Protein AF-A0A7S0RA82-F1 (afdb_monomer_lite)

Radius of gyration: 23.01 Å; chains: 1; bounding box: 51×23×63 Å

Foldseek 3Di:
DDPVPDDPCCDPPHPNVVVVVVCVVCVPDDDDDDPDPVRVVVVVVVVCPPPDDDDPVVVVPPPPPPPCPDDPVVDDVVVLVVQCPDPPDDPVCSVVVVD

Sequence (99 aa):
MSASEITEDILATSVVSKLGLLLIHFPRLRVVWSRSLHATAEIFALLKMHRDEPDTAEAAAVGVPQDREEDPSLFNETAVDMLKKLPGITDKNYRSVLK

Secondary structure (DSSP, 8-state):
--GGG--GGGSTT-HHHHHHHHHHH-TT------SSHHHHHHHHHHHHTT-PPPPHHHHHHTT--TT--S-GGGS-HHHHHHHHTSTT--TTTHHHHH-

Structure (mmCIF, N/CA/C/O backbone):
data_AF-A0A7S0RA82-F1
#
_entry.id   AF-A0A7S0RA82-F1
#
loop_
_atom_site.group_PDB
_atom_site.id
_atom_site.type_symbol
_atom_site.label_atom_id
_atom_site.label_alt_id
_atom_site.label_comp_id
_atom_site.label_asym_id
_atom_site.label_entity_id
_atom_site.label_seq_id
_atom_site.pdbx_PDB_ins_code
_atom_site.Cartn_x
_atom_site.Cartn_y
_atom_site.Cartn_z
_atom_site.occupancy
_atom_site.B_iso_or_equiv
_atom_site.auth_seq_id
_atom_site.auth_comp_id
_atom_site.auth_asym_id
_atom_site.auth_atom_id
_atom_site.pdbx_PDB_model_num
ATOM 1 N N . MET A 1 1 ? -9.405 -4.847 35.086 1.00 48.97 1 MET A N 1
ATOM 2 C CA . MET A 1 1 ? -9.090 -3.801 34.097 1.00 48.97 1 MET A CA 1
ATOM 3 C C . MET A 1 1 ? -10.413 -3.230 33.649 1.00 48.97 1 MET A C 1
ATOM 5 O O . MET A 1 1 ? -11.241 -3.980 33.142 1.00 48.97 1 MET A O 1
ATOM 9 N N . SER A 1 2 ? -10.683 -1.983 34.024 1.00 48.22 2 SER A N 1
ATOM 10 C CA . SER A 1 2 ? -11.969 -1.343 33.736 1.00 48.22 2 SER A CA 1
ATOM 11 C C . SER A 1 2 ? -12.034 -1.027 32.243 1.00 48.22 2 SER A C 1
ATOM 13 O O . SER A 1 2 ? -11.032 -0.620 31.664 1.00 48.22 2 SER A O 1
ATOM 15 N N . ALA A 1 3 ? -13.202 -1.167 31.612 1.00 61.50 3 ALA A N 1
ATOM 16 C CA . ALA A 1 3 ? -13.401 -0.795 30.206 1.00 61.50 3 ALA A CA 1
ATOM 17 C C . ALA A 1 3 ? -13.054 0.685 29.917 1.00 61.50 3 ALA A C 1
ATOM 19 O O . ALA A 1 3 ? -12.835 1.057 28.769 1.00 61.50 3 ALA A O 1
ATOM 20 N N . SER A 1 4 ? -12.958 1.518 30.959 1.00 62.56 4 SER A N 1
ATOM 21 C CA . SER A 1 4 ? -12.531 2.920 30.890 1.00 62.56 4 SER A CA 1
ATOM 22 C C . SER A 1 4 ? -11.023 3.128 30.675 1.00 62.56 4 SER A C 1
ATOM 24 O O . SER A 1 4 ? -10.613 4.258 30.445 1.00 62.56 4 SER A O 1
ATOM 26 N N . GLU A 1 5 ? -10.195 2.082 30.757 1.00 64.81 5 GLU A N 1
ATOM 27 C CA . GLU A 1 5 ? -8.733 2.159 30.554 1.00 64.81 5 GLU A CA 1
ATOM 28 C C . GLU A 1 5 ? -8.316 1.859 29.101 1.00 64.81 5 GLU A C 1
ATOM 30 O O . GLU A 1 5 ? -7.127 1.805 28.787 1.00 64.81 5 GLU A O 1
ATOM 35 N N . ILE A 1 6 ? -9.283 1.642 28.202 1.00 67.19 6 ILE A N 1
ATOM 36 C CA . ILE A 1 6 ? -9.023 1.370 26.787 1.00 67.19 6 ILE A CA 1
ATOM 37 C C . ILE A 1 6 ? -8.486 2.650 26.129 1.00 67.19 6 ILE A C 1
ATOM 39 O O . ILE A 1 6 ? -9.203 3.639 25.990 1.00 67.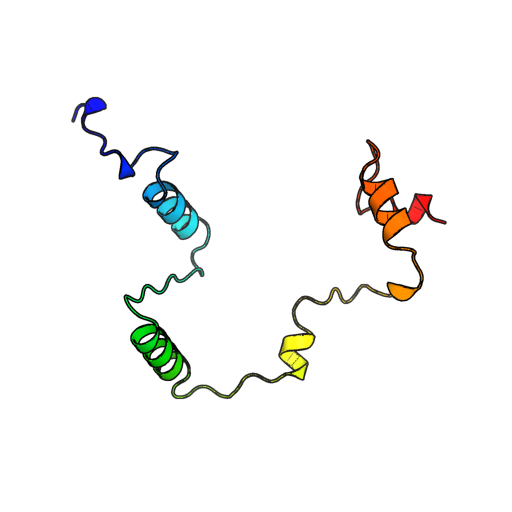19 6 ILE A O 1
ATOM 43 N N . THR A 1 7 ? -7.211 2.625 25.738 1.00 72.94 7 THR A N 1
ATOM 44 C CA . THR A 1 7 ? -6.514 3.724 25.052 1.00 72.94 7 THR A CA 1
ATOM 45 C C . THR A 1 7 ? -7.228 4.109 23.752 1.00 72.94 7 THR A C 1
ATOM 47 O O . THR A 1 7 ? -7.767 3.243 23.062 1.00 72.94 7 THR A O 1
ATOM 50 N N . GLU A 1 8 ? -7.194 5.394 23.382 1.00 74.88 8 GLU A N 1
ATOM 51 C CA . GLU A 1 8 ? -7.838 5.926 22.165 1.00 74.88 8 GLU A CA 1
ATOM 52 C C . GLU A 1 8 ? -7.443 5.170 20.882 1.00 74.88 8 GLU A C 1
ATOM 54 O O . GLU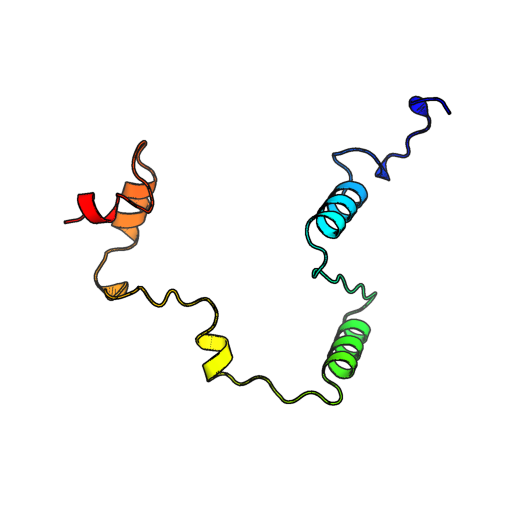 A 1 8 ? -8.237 5.065 19.946 1.00 74.88 8 GLU A O 1
ATOM 59 N N . ASP A 1 9 ? -6.259 4.555 20.862 1.00 72.50 9 ASP A N 1
ATOM 60 C CA . ASP A 1 9 ? -5.769 3.732 19.754 1.00 72.50 9 ASP A CA 1
ATOM 61 C C . ASP A 1 9 ? -6.598 2.467 19.484 1.00 72.50 9 ASP A C 1
ATOM 63 O O . ASP A 1 9 ? -6.554 1.931 18.373 1.00 72.50 9 ASP A O 1
ATOM 67 N N . ILE A 1 10 ? -7.374 2.008 20.469 1.00 76.94 10 ILE A N 1
ATOM 68 C CA . ILE A 1 10 ? -8.181 0.776 20.433 1.00 76.94 10 ILE A CA 1
ATOM 69 C C . ILE A 1 10 ? -9.647 1.077 20.037 1.00 76.94 10 ILE A C 1
ATOM 71 O O . ILE A 1 10 ? -10.479 0.179 19.899 1.00 76.94 10 ILE A O 1
ATOM 75 N N . LEU A 1 11 ? -9.993 2.346 19.799 1.00 84.69 11 LEU A N 1
ATOM 76 C CA . LEU A 1 11 ? -11.314 2.725 19.295 1.00 84.69 11 LEU A CA 1
ATOM 77 C C . LEU A 1 11 ? -11.470 2.357 17.812 1.00 84.69 11 LEU A C 1
ATOM 79 O O . LEU A 1 11 ? -10.553 2.531 17.013 1.00 84.69 11 LEU A O 1
ATOM 83 N N . ALA A 1 12 ? -12.677 1.954 17.400 1.00 79.12 12 ALA A N 1
ATOM 84 C CA . ALA A 1 12 ? -12.979 1.593 16.006 1.00 79.12 12 ALA A CA 1
ATOM 85 C C . ALA A 1 12 ? -12.728 2.734 14.996 1.00 79.12 12 ALA A C 1
A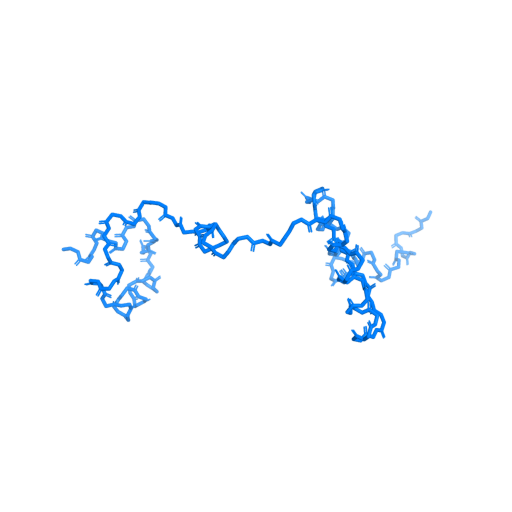TOM 87 O O . ALA A 1 12 ? -12.535 2.503 13.801 1.00 79.12 12 ALA A O 1
ATOM 88 N N . THR A 1 13 ? -12.735 3.982 15.463 1.00 86.31 13 THR A N 1
ATOM 89 C CA . THR A 1 13 ? -12.421 5.165 14.657 1.00 86.31 13 THR A CA 1
ATOM 90 C C . THR A 1 13 ? -10.919 5.397 14.498 1.00 86.31 13 THR A C 1
ATOM 92 O O . THR A 1 13 ? -10.535 6.040 13.517 1.00 86.31 13 THR A O 1
ATOM 95 N N . SER A 1 14 ? -10.084 4.846 15.386 1.00 92.31 14 SER A N 1
ATOM 96 C CA . SER A 1 14 ? -8.635 5.027 15.361 1.00 92.31 14 SER A CA 1
ATOM 97 C C . SER A 1 14 ? -8.006 4.411 14.115 1.00 92.31 14 SER A C 1
ATOM 99 O O . SER A 1 14 ? -8.325 3.295 13.693 1.00 92.31 14 SER A O 1
ATOM 101 N N . VAL A 1 15 ? -7.061 5.148 13.534 1.00 91.12 15 VAL A N 1
ATOM 102 C CA . VAL A 1 15 ? -6.252 4.692 12.400 1.00 91.12 15 VAL A CA 1
ATOM 103 C C . VAL A 1 15 ? -5.452 3.444 12.774 1.00 91.12 15 VAL A C 1
ATOM 105 O O . VAL A 1 15 ? -5.350 2.528 11.961 1.00 91.12 15 VAL A O 1
ATOM 108 N N . VAL A 1 16 ? -4.946 3.367 14.009 1.00 90.75 16 VAL A N 1
ATOM 109 C CA . VAL A 1 16 ? -4.147 2.232 14.493 1.00 90.75 16 VAL A CA 1
ATOM 110 C C . VAL A 1 16 ? -4.991 0.958 14.527 1.00 90.75 16 VAL A C 1
ATOM 112 O O . VAL A 1 16 ? -4.589 -0.057 13.961 1.00 90.75 16 VAL A O 1
ATOM 115 N N . SER A 1 17 ? -6.201 1.027 15.091 1.00 92.50 17 SER A N 1
ATOM 116 C CA . SER A 1 17 ? -7.150 -0.095 15.103 1.00 92.50 17 SER A CA 1
ATOM 117 C C . SER A 1 17 ? -7.531 -0.564 13.698 1.00 92.50 17 SER A C 1
ATOM 119 O O . SER A 1 17 ? -7.531 -1.764 13.423 1.00 92.50 17 SER A O 1
ATOM 121 N N . LYS A 1 18 ? -7.804 0.370 12.777 1.00 92.81 18 LYS A N 1
ATOM 122 C CA . LYS A 1 18 ? -8.132 0.034 11.381 1.00 92.81 18 LYS A CA 1
ATOM 123 C C . LYS A 1 18 ? -6.958 -0.619 10.650 1.00 92.81 18 LYS A C 1
ATOM 125 O O . LYS A 1 18 ? -7.168 -1.586 9.922 1.00 92.81 18 LYS A O 1
ATOM 130 N N . LEU A 1 19 ? -5.733 -0.128 10.856 1.00 93.31 19 LEU A N 1
ATOM 131 C CA . LEU A 1 19 ? -4.523 -0.744 10.304 1.00 93.31 19 LEU A CA 1
ATOM 132 C C . LEU A 1 19 ? -4.294 -2.144 10.879 1.00 93.31 19 LEU A C 1
ATOM 134 O O . LEU A 1 19 ? -3.996 -3.064 10.122 1.00 93.31 19 LEU A O 1
ATOM 138 N N . GLY A 1 20 ? -4.478 -2.327 12.188 1.00 92.38 20 GLY A N 1
ATOM 139 C CA . GLY A 1 20 ? -4.383 -3.639 12.829 1.00 92.38 20 GLY A CA 1
ATOM 140 C C . GLY A 1 20 ? -5.376 -4.636 12.233 1.00 92.38 20 GLY A C 1
ATOM 141 O O . GLY A 1 20 ? -4.987 -5.728 11.823 1.00 92.38 20 GLY A O 1
ATOM 142 N N . LEU A 1 21 ? -6.639 -4.229 12.092 1.00 93.38 21 LEU A N 1
ATOM 143 C CA . LEU A 1 21 ? -7.678 -5.043 11.464 1.00 93.38 21 LEU A CA 1
ATOM 144 C C . LEU A 1 21 ? -7.316 -5.410 10.014 1.00 93.38 21 LEU A C 1
ATOM 146 O O . LEU A 1 21 ? -7.422 -6.572 9.625 1.00 93.38 21 LEU A O 1
ATOM 150 N N . LEU A 1 22 ? -6.828 -4.444 9.228 1.00 95.00 22 LEU A N 1
ATOM 151 C CA . LEU A 1 22 ? -6.383 -4.668 7.851 1.00 95.00 22 LEU A CA 1
ATOM 152 C C . LEU A 1 22 ? -5.264 -5.720 7.776 1.00 95.00 22 LEU A C 1
ATOM 154 O O . LEU A 1 22 ? -5.327 -6.632 6.954 1.00 95.00 22 LEU A O 1
ATOM 158 N N . LEU A 1 23 ? -4.260 -5.626 8.650 1.00 95.00 23 LEU A N 1
ATOM 159 C CA . LEU A 1 23 ? -3.140 -6.570 8.680 1.00 95.00 23 LEU A CA 1
ATOM 160 C C . LEU A 1 23 ? -3.576 -7.991 9.067 1.00 95.00 23 LEU A C 1
ATOM 162 O O . LEU A 1 23 ? -3.025 -8.955 8.541 1.00 95.00 23 LEU A O 1
ATOM 166 N N . ILE A 1 24 ? -4.583 -8.130 9.935 1.00 95.19 24 ILE A N 1
ATOM 167 C CA . ILE A 1 24 ? -5.147 -9.436 10.313 1.00 95.19 24 ILE A CA 1
ATOM 168 C C . ILE A 1 24 ? -5.903 -10.068 9.137 1.00 95.19 24 ILE A C 1
ATOM 170 O O . ILE A 1 24 ? -5.749 -11.259 8.871 1.00 95.19 24 ILE A O 1
ATOM 174 N N . HIS A 1 25 ? -6.710 -9.284 8.415 1.00 97.44 25 HIS A N 1
ATOM 175 C CA . HIS A 1 25 ? -7.509 -9.800 7.300 1.00 97.44 25 HIS A CA 1
ATOM 176 C C . HIS A 1 25 ? -6.681 -10.137 6.052 1.00 97.44 25 HIS A C 1
ATOM 178 O O . HIS A 1 25 ? -7.066 -11.027 5.292 1.00 97.44 25 HIS A O 1
ATOM 184 N N . PHE A 1 26 ? -5.550 -9.460 5.835 1.00 97.31 26 PHE A N 1
ATOM 185 C CA . PHE A 1 26 ? -4.707 -9.644 4.652 1.00 97.31 26 PHE A CA 1
ATOM 186 C C . PHE A 1 26 ? -3.292 -10.111 5.038 1.00 97.31 26 PHE A C 1
ATOM 188 O O . PHE A 1 26 ? -2.357 -9.312 5.024 1.00 97.31 26 PHE A O 1
ATOM 195 N N . PRO A 1 27 ? -3.069 -11.415 5.292 1.00 95.69 27 PRO A N 1
ATOM 196 C CA . PRO A 1 27 ? -1.793 -11.926 5.815 1.00 95.69 27 PRO A CA 1
ATOM 197 C C . PRO A 1 27 ? -0.602 -11.776 4.853 1.00 95.69 27 PRO A C 1
ATOM 199 O O . PRO A 1 27 ? 0.552 -11.909 5.256 1.00 95.69 27 PRO A O 1
ATOM 202 N N . ARG A 1 28 ? -0.856 -11.515 3.563 1.00 95.62 28 ARG A N 1
ATOM 203 C CA . ARG A 1 28 ? 0.190 -11.240 2.560 1.00 95.62 28 ARG A CA 1
ATOM 204 C C . ARG A 1 28 ? 0.536 -9.753 2.445 1.00 95.62 28 ARG A C 1
ATOM 206 O O . ARG A 1 28 ? 1.508 -9.424 1.765 1.00 95.62 28 ARG A O 1
ATOM 213 N N . LEU A 1 29 ? -0.243 -8.869 3.071 1.00 95.69 29 LEU A N 1
ATOM 214 C CA . LEU A 1 29 ? -0.005 -7.431 3.053 1.00 95.69 29 LEU A CA 1
ATOM 215 C C . LEU A 1 29 ? 1.225 -7.104 3.903 1.00 95.69 29 LEU A C 1
ATOM 217 O O . LEU A 1 29 ? 1.379 -7.592 5.020 1.00 95.69 29 LEU A O 1
ATOM 221 N N . ARG A 1 30 ? 2.110 -6.260 3.373 1.00 93.75 30 ARG A N 1
ATOM 222 C CA . ARG A 1 30 ? 3.299 -5.770 4.076 1.00 93.75 30 ARG A CA 1
ATOM 223 C C . ARG A 1 30 ? 3.296 -4.253 4.032 1.00 93.75 30 ARG A C 1
ATOM 225 O O . ARG A 1 30 ? 3.112 -3.677 2.964 1.00 93.75 30 ARG A O 1
ATOM 232 N N . VAL A 1 31 ? 3.509 -3.623 5.181 1.00 92.94 31 VAL A N 1
ATOM 233 C CA . VAL A 1 31 ? 3.586 -2.164 5.306 1.00 92.94 31 VAL A CA 1
ATOM 234 C C . VAL A 1 31 ? 5.036 -1.774 5.557 1.00 92.94 31 VAL A C 1
ATOM 236 O O . VAL A 1 31 ? 5.708 -2.368 6.399 1.00 92.94 31 VAL A O 1
ATOM 239 N N . VAL A 1 32 ? 5.514 -0.782 4.812 1.00 93.38 32 VAL A N 1
ATOM 240 C CA . VAL A 1 32 ? 6.861 -0.221 4.934 1.00 93.38 32 VAL A CA 1
ATOM 241 C C . VAL A 1 32 ? 6.720 1.230 5.374 1.00 93.38 32 VAL A C 1
ATOM 243 O O . VAL A 1 32 ? 6.031 2.007 4.718 1.00 93.38 32 VAL A O 1
ATOM 246 N N . TRP A 1 33 ? 7.375 1.592 6.474 1.00 92.25 33 TRP A N 1
ATOM 247 C CA . TRP A 1 33 ? 7.397 2.955 7.001 1.00 92.25 33 TRP A CA 1
ATOM 248 C C . TRP A 1 33 ? 8.769 3.581 6.764 1.00 92.25 33 TRP A C 1
ATOM 250 O O . TRP A 1 33 ? 9.794 2.961 7.045 1.00 92.25 33 TRP A O 1
ATOM 260 N N . SER A 1 34 ? 8.798 4.825 6.298 1.00 95.25 34 SER A N 1
ATOM 261 C CA . SER A 1 34 ? 10.023 5.609 6.144 1.00 95.25 34 SER A CA 1
ATOM 262 C C . SER A 1 34 ? 9.812 7.020 6.690 1.00 95.25 34 SER A C 1
ATOM 264 O O . SER A 1 34 ? 8.700 7.546 6.701 1.00 95.25 34 SER A O 1
ATOM 266 N N . ARG A 1 35 ? 10.889 7.638 7.186 1.00 91.69 35 ARG A N 1
ATOM 267 C CA . ARG A 1 35 ? 10.849 8.978 7.804 1.00 91.69 35 ARG A CA 1
ATOM 268 C C . ARG A 1 35 ? 11.312 10.098 6.864 1.00 91.69 35 ARG A C 1
ATOM 270 O O . ARG A 1 35 ? 11.392 11.246 7.287 1.00 91.69 35 ARG A O 1
ATOM 277 N N . SER A 1 36 ? 11.661 9.778 5.617 1.00 95.88 36 SER A N 1
ATOM 278 C CA . SER A 1 36 ? 12.060 10.745 4.587 1.00 95.88 36 SER A CA 1
ATOM 279 C C . SER A 1 36 ? 12.020 10.119 3.189 1.00 95.88 36 SER A C 1
ATOM 281 O O . SER A 1 36 ? 12.075 8.898 3.049 1.00 95.88 36 SER A O 1
ATOM 283 N N . LEU A 1 37 ? 11.984 10.962 2.151 1.00 95.12 37 LEU A N 1
ATOM 284 C CA . LEU A 1 37 ? 12.028 10.527 0.748 1.00 95.12 37 LEU A CA 1
ATOM 285 C C . LEU A 1 37 ? 13.340 9.808 0.396 1.00 95.12 37 LEU A C 1
ATOM 287 O O . LEU A 1 37 ? 13.314 8.816 -0.327 1.00 95.12 37 LEU A O 1
ATOM 291 N N . HIS A 1 38 ? 14.466 10.267 0.951 1.00 96.69 38 HIS A N 1
ATOM 292 C CA . HIS A 1 38 ? 15.772 9.624 0.775 1.00 96.69 38 HIS A CA 1
ATOM 293 C C . HIS A 1 38 ? 15.765 8.202 1.350 1.00 96.69 38 HIS A C 1
ATOM 295 O O . HIS A 1 38 ? 16.126 7.258 0.654 1.00 96.69 38 HIS A O 1
ATOM 301 N N . ALA A 1 39 ? 15.245 8.033 2.572 1.00 95.69 39 ALA A N 1
ATOM 302 C CA . ALA A 1 39 ? 15.104 6.716 3.186 1.00 95.69 39 ALA A CA 1
ATOM 303 C C . ALA A 1 39 ? 14.168 5.806 2.372 1.00 95.69 39 ALA A C 1
ATOM 305 O O . ALA A 1 39 ? 14.441 4.619 2.224 1.00 95.69 39 ALA A O 1
ATOM 306 N N . THR A 1 40 ? 13.085 6.348 1.802 1.00 96.06 40 THR A N 1
ATOM 307 C CA . THR A 1 40 ? 12.215 5.583 0.894 1.00 96.06 40 THR A CA 1
ATOM 308 C C . THR A 1 40 ? 12.982 5.084 -0.330 1.00 96.06 40 THR A C 1
ATOM 310 O O . THR A 1 40 ? 12.871 3.908 -0.664 1.00 96.06 40 THR A O 1
ATOM 313 N N . ALA A 1 41 ? 13.773 5.941 -0.985 1.00 95.69 41 ALA A N 1
ATOM 314 C CA . ALA A 1 41 ? 14.547 5.558 -2.166 1.00 95.69 41 ALA A CA 1
ATOM 315 C C . ALA A 1 41 ? 15.572 4.455 -1.851 1.00 95.69 41 ALA A C 1
ATOM 317 O O . ALA A 1 41 ? 15.672 3.480 -2.596 1.00 95.69 41 ALA A O 1
ATOM 318 N N . GLU A 1 42 ? 16.269 4.559 -0.716 1.00 95.25 42 GLU A N 1
ATOM 319 C CA . GLU A 1 42 ? 17.198 3.523 -0.246 1.00 95.25 42 GLU A CA 1
ATOM 320 C C . GLU A 1 42 ? 16.489 2.192 0.025 1.00 95.25 42 GLU A C 1
ATOM 322 O O . GLU A 1 42 ? 16.950 1.145 -0.429 1.00 95.25 42 GLU A O 1
ATOM 327 N N . ILE A 1 43 ? 15.334 2.214 0.703 1.00 95.44 43 ILE A N 1
ATOM 328 C CA . ILE A 1 43 ? 14.544 1.000 0.946 1.00 95.44 43 ILE A CA 1
ATOM 329 C C . ILE A 1 43 ? 14.137 0.349 -0.381 1.00 95.44 43 ILE A C 1
ATOM 331 O O . ILE A 1 43 ? 14.235 -0.868 -0.522 1.00 95.44 43 ILE A O 1
ATOM 335 N N . PHE A 1 44 ? 13.719 1.136 -1.373 1.00 93.88 44 PHE A N 1
ATOM 336 C CA . PHE A 1 44 ? 13.359 0.608 -2.690 1.00 93.88 44 PHE A CA 1
ATOM 337 C C . PHE A 1 44 ? 14.559 -0.027 -3.401 1.00 93.88 44 PHE A C 1
ATOM 339 O O . PHE A 1 44 ? 14.416 -1.112 -3.963 1.00 93.88 44 PHE A O 1
ATOM 346 N N . ALA A 1 45 ? 15.738 0.598 -3.344 1.00 93.81 45 ALA A N 1
ATOM 347 C CA . ALA A 1 45 ? 16.962 0.032 -3.910 1.00 93.81 45 ALA A CA 1
ATOM 348 C C . ALA A 1 45 ? 17.333 -1.304 -3.241 1.00 93.81 45 ALA A C 1
ATOM 350 O O . ALA A 1 45 ? 17.605 -2.286 -3.931 1.00 93.81 45 ALA A O 1
ATOM 351 N N . LEU A 1 46 ? 17.254 -1.377 -1.908 1.00 93.94 46 LEU A N 1
ATOM 352 C CA . LEU A 1 46 ? 17.499 -2.609 -1.149 1.00 93.94 46 LEU A CA 1
ATOM 353 C C . LEU A 1 46 ? 16.491 -3.714 -1.489 1.00 93.94 46 LEU A C 1
ATOM 355 O O . LEU A 1 46 ? 16.872 -4.873 -1.634 1.00 93.94 46 LEU A O 1
ATOM 359 N N . LEU A 1 47 ? 15.209 -3.374 -1.645 1.00 92.75 47 LEU A N 1
ATOM 360 C CA . LEU A 1 47 ? 14.160 -4.341 -1.987 1.00 92.75 47 LEU A CA 1
ATOM 361 C C . LEU A 1 47 ? 14.299 -4.908 -3.405 1.00 92.75 47 LEU A C 1
ATOM 363 O O . LEU A 1 47 ? 13.853 -6.030 -3.653 1.00 92.75 47 LEU A O 1
ATOM 367 N N . LYS A 1 48 ? 14.892 -4.137 -4.320 1.00 92.75 48 LYS A N 1
ATOM 368 C CA . LYS A 1 48 ? 15.197 -4.561 -5.691 1.00 92.75 48 LYS A CA 1
ATOM 369 C C . LYS A 1 48 ? 16.498 -5.357 -5.804 1.00 92.75 48 LYS A C 1
ATOM 371 O O . LYS A 1 48 ? 16.716 -6.009 -6.819 1.00 92.75 48 LYS A O 1
ATOM 376 N N . MET A 1 49 ? 17.360 -5.323 -4.788 1.00 94.44 49 MET A N 1
ATOM 377 C CA . MET A 1 49 ? 18.658 -5.992 -4.830 1.00 94.44 49 MET A CA 1
ATOM 378 C C . MET A 1 49 ? 18.491 -7.498 -5.093 1.00 94.44 49 MET A C 1
ATOM 380 O O . MET A 1 49 ? 17.683 -8.164 -4.444 1.00 94.44 49 MET A O 1
ATOM 384 N N . HIS A 1 50 ? 19.265 -8.028 -6.045 1.00 92.00 50 HIS A N 1
ATOM 385 C CA . HIS A 1 50 ? 19.220 -9.433 -6.484 1.00 92.00 50 HIS A CA 1
ATOM 386 C C . HIS A 1 50 ? 17.871 -9.903 -7.051 1.00 92.00 50 HIS A C 1
ATOM 388 O O . HIS A 1 50 ? 17.560 -11.093 -6.994 1.00 92.00 50 HIS A O 1
ATOM 394 N N . ARG A 1 51 ? 17.061 -8.986 -7.585 1.00 92.06 51 ARG A N 1
ATOM 395 C CA . ARG A 1 51 ? 15.849 -9.315 -8.338 1.00 92.06 51 ARG A CA 1
ATOM 396 C C . ARG A 1 51 ? 15.991 -8.817 -9.766 1.00 92.06 51 ARG A C 1
ATOM 398 O O . ARG A 1 51 ? 16.597 -7.772 -9.987 1.00 92.06 51 ARG A O 1
ATOM 405 N N . ASP A 1 52 ? 15.417 -9.559 -10.700 1.00 90.81 52 ASP A N 1
ATOM 406 C CA . ASP A 1 52 ? 15.342 -9.130 -12.091 1.00 90.81 52 ASP A CA 1
ATOM 407 C C . ASP A 1 52 ? 14.413 -7.915 -12.228 1.00 90.81 52 ASP A C 1
ATOM 409 O O . ASP A 1 52 ? 13.490 -7.716 -11.426 1.00 90.81 52 ASP A O 1
ATOM 413 N N . GLU A 1 53 ? 14.672 -7.085 -13.238 1.00 89.38 53 GLU A N 1
ATOM 414 C CA . GLU A 1 53 ? 13.784 -5.971 -13.564 1.00 89.38 53 GLU A CA 1
ATOM 415 C C . GLU A 1 53 ? 12.431 -6.510 -14.066 1.00 89.38 53 GLU A C 1
ATOM 417 O O . GLU A 1 53 ? 12.394 -7.512 -14.78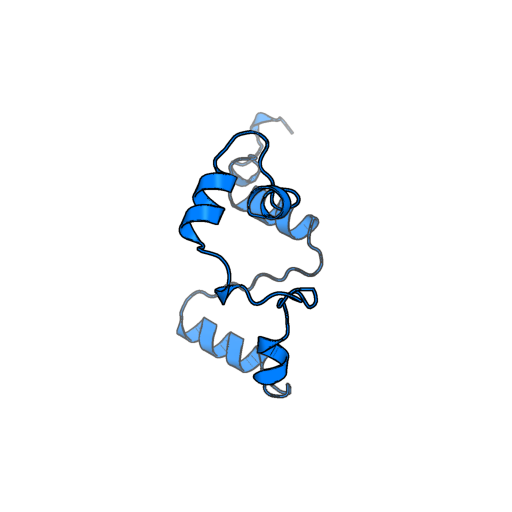5 1.00 89.38 53 GLU A O 1
ATOM 422 N N . PRO A 1 54 ? 11.307 -5.873 -13.692 1.00 90.50 54 PRO A N 1
ATOM 423 C CA . PRO A 1 54 ? 9.988 -6.313 -14.120 1.00 90.50 54 PRO A CA 1
ATOM 424 C C . PRO A 1 54 ? 9.810 -6.102 -15.628 1.00 90.50 54 PRO A C 1
ATOM 426 O O . PRO A 1 54 ? 10.168 -5.045 -16.154 1.00 90.50 54 PRO A O 1
ATOM 429 N N . ASP A 1 55 ? 9.197 -7.067 -16.315 1.00 92.56 55 ASP A N 1
ATOM 430 C CA . ASP A 1 55 ? 8.842 -6.896 -17.721 1.00 92.56 55 ASP A CA 1
ATOM 431 C C . ASP A 1 55 ? 7.604 -6.000 -17.881 1.00 92.56 55 ASP A C 1
ATOM 433 O O . ASP A 1 55 ? 6.569 -6.170 -17.232 1.00 92.56 55 ASP A O 1
ATOM 437 N N . THR A 1 56 ? 7.719 -5.028 -18.782 1.00 89.69 56 THR A N 1
ATOM 438 C CA . THR A 1 56 ? 6.662 -4.056 -19.073 1.00 89.69 56 THR A CA 1
ATOM 439 C C . THR A 1 56 ? 5.454 -4.684 -19.762 1.00 89.69 56 THR A C 1
ATOM 441 O O . THR A 1 56 ? 4.329 -4.256 -19.496 1.00 89.69 56 THR A O 1
ATOM 444 N N . ALA A 1 57 ? 5.663 -5.695 -20.616 1.00 89.19 57 ALA A N 1
ATOM 445 C CA . ALA A 1 57 ? 4.569 -6.354 -21.321 1.00 89.19 57 ALA A CA 1
ATOM 446 C C . ALA A 1 57 ? 3.763 -7.240 -20.362 1.00 89.19 57 ALA A C 1
ATOM 448 O O . ALA A 1 57 ? 2.535 -7.137 -20.325 1.00 89.19 57 ALA A O 1
ATOM 449 N N . GLU A 1 58 ? 4.438 -8.028 -19.517 1.00 87.38 58 GLU A N 1
ATOM 450 C CA . GLU A 1 58 ? 3.791 -8.781 -18.437 1.00 87.38 58 GLU A CA 1
ATOM 451 C C . GLU A 1 58 ? 3.027 -7.866 -17.472 1.00 87.38 58 GLU A C 1
ATOM 453 O O . GLU A 1 58 ? 1.855 -8.115 -17.183 1.00 87.38 58 GLU A O 1
ATOM 458 N N . ALA A 1 59 ? 3.642 -6.771 -17.013 1.00 88.25 59 ALA A N 1
ATOM 459 C CA . ALA A 1 59 ? 3.002 -5.838 -16.086 1.00 88.25 59 ALA A CA 1
ATOM 460 C C . ALA A 1 59 ? 1.724 -5.207 -16.665 1.00 88.25 59 ALA A C 1
ATOM 462 O O . ALA A 1 59 ? 0.744 -5.047 -15.939 1.00 88.25 59 ALA A O 1
ATOM 463 N N . ALA A 1 60 ? 1.716 -4.880 -17.963 1.00 87.06 60 ALA A N 1
ATOM 464 C CA . ALA A 1 60 ? 0.548 -4.324 -18.644 1.00 87.06 60 ALA A CA 1
ATOM 465 C C . ALA A 1 60 ? -0.597 -5.338 -18.805 1.00 87.06 60 ALA A C 1
ATOM 467 O O . ALA A 1 60 ? -1.759 -4.943 -18.873 1.00 87.06 60 ALA A O 1
ATOM 468 N N . ALA A 1 61 ? -0.285 -6.636 -18.862 1.00 84.88 61 ALA A N 1
ATOM 469 C CA . ALA A 1 61 ? -1.283 -7.694 -18.991 1.00 84.88 61 ALA A CA 1
ATOM 470 C C . ALA A 1 61 ? -1.985 -8.019 -17.658 1.00 84.88 61 ALA A C 1
ATOM 472 O O . ALA A 1 61 ? -3.143 -8.449 -17.649 1.00 84.88 61 ALA A O 1
ATOM 473 N N . VAL A 1 62 ? -1.317 -7.808 -16.518 1.00 81.75 62 VAL A N 1
ATOM 474 C CA . VAL A 1 62 ? -1.890 -8.071 -15.190 1.00 81.75 62 VAL A CA 1
ATOM 475 C C . VAL A 1 62 ? -3.058 -7.116 -14.909 1.00 81.75 62 VAL A C 1
ATOM 477 O O . VAL A 1 62 ? -2.905 -5.900 -14.887 1.00 81.75 62 VAL A O 1
ATOM 480 N N . GLY A 1 63 ? -4.241 -7.674 -14.634 1.00 70.12 63 GLY A N 1
ATOM 481 C CA . GLY A 1 63 ? -5.444 -6.905 -14.287 1.00 70.12 63 GLY A CA 1
ATOM 482 C C . GLY A 1 63 ? -6.312 -6.492 -15.479 1.00 70.12 63 GLY A C 1
ATOM 483 O O . GLY A 1 63 ? -7.404 -5.962 -15.267 1.00 70.12 63 GLY A O 1
ATOM 484 N N . VAL A 1 64 ? -5.889 -6.781 -16.714 1.00 74.06 64 VAL A N 1
ATOM 485 C CA . VAL A 1 64 ? -6.755 -6.664 -17.893 1.00 74.06 64 VAL A CA 1
ATOM 486 C C . VAL A 1 64 ? -7.716 -7.860 -17.904 1.00 74.06 64 VAL A C 1
ATOM 488 O O . VAL A 1 64 ? -7.256 -9.002 -17.958 1.00 74.06 64 VAL A O 1
ATOM 491 N N . PRO A 1 65 ? -9.046 -7.650 -17.835 1.00 66.62 65 PRO A N 1
ATOM 492 C CA . PRO A 1 65 ? -10.003 -8.743 -17.956 1.00 66.62 65 PRO A CA 1
ATOM 493 C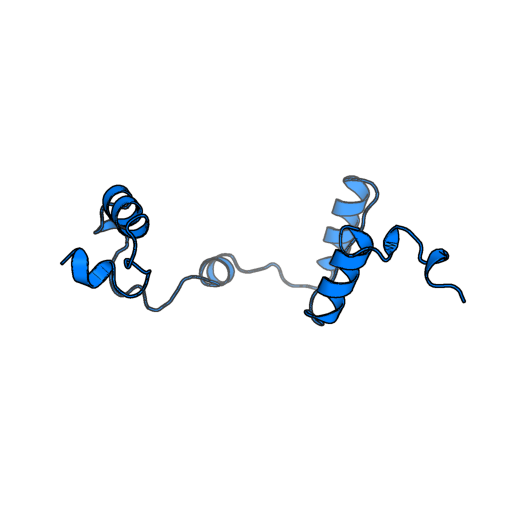 C . PRO A 1 65 ? -9.859 -9.373 -19.343 1.00 66.62 65 PRO A C 1
ATOM 495 O O . PRO A 1 65 ? -10.049 -8.680 -20.343 1.00 66.62 65 PRO A O 1
ATOM 498 N N . GLN A 1 66 ? -9.526 -10.664 -19.405 1.00 59.81 66 GLN A N 1
ATOM 499 C CA . GLN A 1 66 ? -9.376 -11.375 -20.681 1.00 59.81 66 GLN A CA 1
ATOM 500 C C . GLN A 1 66 ? -10.710 -11.540 -21.430 1.00 59.81 66 GLN A C 1
ATOM 502 O O . GLN A 1 66 ? -10.702 -11.715 -22.641 1.00 59.81 66 GLN A O 1
ATOM 507 N N . ASP A 1 67 ? -11.843 -11.354 -20.745 1.00 55.31 67 ASP A N 1
ATOM 508 C CA . ASP A 1 67 ? -13.197 -11.438 -21.315 1.00 55.31 67 ASP A CA 1
ATOM 509 C C . ASP A 1 67 ? -13.664 -10.150 -22.028 1.00 55.31 67 ASP A C 1
ATOM 511 O O . ASP A 1 67 ? -14.861 -9.956 -22.257 1.00 55.31 67 ASP A O 1
ATOM 515 N N . ARG A 1 68 ? -12.765 -9.216 -22.373 1.00 54.56 68 ARG A N 1
ATOM 516 C CA . ARG A 1 68 ? -13.120 -8.103 -23.273 1.00 54.56 68 ARG A CA 1
ATOM 517 C C . ARG A 1 68 ? -13.119 -8.597 -24.722 1.00 54.56 68 ARG A C 1
ATOM 519 O O . ARG A 1 68 ? -12.271 -8.201 -25.511 1.00 54.56 68 ARG A O 1
ATOM 526 N N . GLU A 1 69 ? -14.078 -9.455 -25.065 1.00 54.41 69 GLU A N 1
ATOM 527 C CA . GLU A 1 69 ? -14.338 -9.845 -26.461 1.00 54.41 69 GLU A CA 1
ATOM 528 C C . GLU A 1 69 ? -14.873 -8.676 -27.309 1.00 54.41 69 GLU A C 1
ATOM 530 O O . GLU A 1 69 ? -14.842 -8.739 -28.534 1.00 54.41 69 GLU A O 1
ATOM 535 N N . GLU A 1 70 ? -15.315 -7.580 -26.684 1.00 56.62 70 GLU A N 1
ATOM 536 C CA . GLU A 1 70 ? -15.805 -6.396 -27.388 1.00 56.62 70 GLU A CA 1
ATOM 537 C C . GLU A 1 70 ? -15.027 -5.143 -26.981 1.00 56.62 70 GLU A C 1
ATOM 539 O O . GLU A 1 70 ? -14.843 -4.833 -25.798 1.00 56.62 70 GLU A O 1
ATOM 544 N N . ASP A 1 71 ? -14.569 -4.435 -28.010 1.00 57.94 71 ASP A N 1
ATOM 545 C CA . ASP A 1 71 ? -13.775 -3.218 -27.948 1.00 57.94 71 ASP A CA 1
ATOM 546 C C . ASP A 1 71 ? -14.510 -2.160 -27.091 1.00 57.94 71 ASP A C 1
ATOM 548 O O . ASP A 1 71 ? -15.591 -1.705 -27.473 1.00 57.94 71 ASP A O 1
ATOM 552 N N . PRO A 1 72 ? -13.987 -1.744 -25.919 1.00 54.00 72 PRO A N 1
ATOM 553 C CA . PRO A 1 72 ? -14.630 -0.719 -25.090 1.00 54.00 72 PRO A CA 1
ATOM 554 C C . PRO A 1 72 ? -14.755 0.630 -25.819 1.00 54.00 72 PRO A C 1
ATOM 556 O O . PRO A 1 72 ? -15.540 1.475 -25.400 1.00 54.00 72 PRO A O 1
ATOM 559 N N . SER A 1 73 ? -14.036 0.803 -26.934 1.00 56.25 73 SER A N 1
ATOM 560 C CA . SER A 1 73 ? -14.167 1.937 -27.850 1.00 56.25 73 SER A CA 1
ATOM 561 C C . SER A 1 73 ? -15.499 1.979 -28.622 1.00 56.25 73 SER A C 1
ATOM 563 O O . SER A 1 73 ? -15.839 3.022 -29.178 1.00 56.25 73 SER A O 1
ATOM 565 N N . LEU A 1 74 ? -16.279 0.888 -28.640 1.00 57.62 74 LEU A N 1
ATOM 566 C CA . LEU A 1 74 ? -17.570 0.813 -29.340 1.00 57.62 74 LEU A CA 1
ATOM 567 C C . LEU A 1 74 ? -18.738 1.416 -28.551 1.00 57.62 74 LEU A C 1
ATOM 569 O O . LEU A 1 74 ? -19.791 1.683 -29.132 1.00 57.62 74 LEU A O 1
ATOM 573 N N . PHE A 1 75 ? -18.580 1.648 -27.246 1.00 66.12 75 PHE A N 1
ATOM 574 C CA . PHE A 1 75 ? -19.651 2.178 -26.407 1.00 66.12 75 PHE A CA 1
ATOM 575 C C . PHE A 1 75 ? -19.349 3.601 -25.954 1.00 66.12 75 PHE A C 1
ATOM 577 O O . PHE A 1 75 ? -18.256 3.925 -25.501 1.00 66.12 75 PHE A O 1
ATOM 584 N N . ASN A 1 76 ? -20.364 4.461 -26.021 1.00 76.19 76 ASN A N 1
ATOM 585 C CA . ASN A 1 76 ? -20.287 5.789 -25.434 1.00 76.19 76 ASN A CA 1
ATOM 586 C C . ASN A 1 76 ? -20.256 5.665 -23.898 1.00 76.19 76 ASN A C 1
ATOM 588 O O . ASN A 1 76 ? -21.294 5.429 -23.274 1.00 76.19 76 ASN A O 1
ATOM 592 N N . GLU A 1 77 ? -19.080 5.849 -23.289 1.00 81.12 77 GLU A N 1
ATOM 593 C CA . GLU A 1 77 ? -18.879 5.794 -21.831 1.00 81.12 77 GLU A CA 1
ATOM 594 C C . GLU A 1 77 ? -19.844 6.710 -21.067 1.00 81.12 77 GLU A C 1
ATOM 596 O O . GLU A 1 77 ? -20.362 6.333 -20.018 1.00 81.12 77 GLU A O 1
ATOM 601 N N . THR A 1 78 ? -20.187 7.874 -21.631 1.00 82.25 78 THR A N 1
ATOM 602 C CA . THR A 1 78 ? -21.126 8.815 -20.997 1.00 82.25 78 THR A CA 1
ATOM 603 C C . THR A 1 78 ? -22.532 8.218 -20.885 1.00 82.25 78 THR A C 1
ATOM 605 O O . THR A 1 78 ? -23.209 8.396 -19.871 1.00 82.25 78 THR A O 1
ATOM 608 N N . ALA A 1 79 ? -22.977 7.479 -21.906 1.00 81.50 79 ALA A N 1
ATOM 609 C CA . ALA A 1 79 ? -24.276 6.808 -21.892 1.00 81.50 79 ALA A CA 1
ATOM 610 C C . ALA A 1 79 ? -24.286 5.623 -20.912 1.00 81.50 79 ALA A C 1
ATOM 612 O O . ALA A 1 79 ? -25.253 5.438 -20.172 1.00 81.50 79 ALA A O 1
ATOM 613 N N . VAL A 1 80 ? -23.189 4.861 -20.853 1.00 84.50 80 VAL A N 1
ATOM 614 C CA . VAL A 1 80 ? -23.007 3.757 -19.896 1.00 84.50 80 VAL A CA 1
ATOM 615 C C . VAL A 1 80 ? -23.071 4.269 -18.454 1.00 84.50 80 VAL A C 1
ATOM 617 O O . VAL A 1 80 ? -23.803 3.713 -17.633 1.00 84.50 80 VAL A O 1
ATOM 620 N N . ASP A 1 81 ? -22.358 5.351 -18.146 1.00 85.12 81 ASP A N 1
ATOM 621 C CA . ASP A 1 81 ? -22.327 5.944 -16.807 1.00 85.12 81 ASP A CA 1
ATOM 622 C C . ASP A 1 81 ? -23.673 6.535 -16.392 1.00 85.12 81 ASP A C 1
ATOM 624 O O . ASP A 1 81 ? -24.060 6.456 -15.224 1.00 85.12 81 ASP A O 1
ATOM 628 N N . MET A 1 82 ? -24.418 7.107 -17.341 1.00 87.06 82 MET A N 1
ATOM 629 C CA . MET A 1 82 ? -25.785 7.553 -17.090 1.00 87.06 82 MET A CA 1
ATOM 630 C C . MET A 1 82 ? -26.693 6.372 -16.728 1.00 87.06 82 MET A C 1
ATOM 632 O O . MET A 1 82 ? -27.432 6.457 -15.748 1.00 87.06 82 MET A O 1
ATOM 636 N N . LEU A 1 83 ? -26.610 5.261 -17.467 1.00 85.62 83 LEU A N 1
ATOM 637 C CA . LEU A 1 83 ? -27.412 4.068 -17.193 1.00 85.62 83 LEU A CA 1
ATOM 638 C C . LEU A 1 83 ? -27.084 3.465 -15.826 1.00 85.62 83 LEU A C 1
ATOM 640 O O . LEU A 1 83 ? -28.000 3.142 -15.080 1.00 85.62 83 LEU A O 1
ATOM 644 N N . LYS A 1 84 ? -25.804 3.374 -15.446 1.00 85.19 84 LYS A N 1
ATOM 645 C CA . LYS A 1 84 ? -25.391 2.832 -14.136 1.00 85.19 84 LYS A CA 1
ATOM 646 C C . LYS A 1 84 ? -25.886 3.646 -12.937 1.00 85.19 84 LYS A C 1
ATOM 648 O O . LYS A 1 84 ? -25.939 3.118 -11.830 1.00 85.19 84 LYS A O 1
ATOM 653 N N . LYS A 1 85 ? -26.259 4.914 -13.133 1.00 89.75 85 LYS A N 1
ATOM 654 C CA . LYS A 1 85 ? -26.866 5.753 -12.086 1.00 89.75 85 LYS A CA 1
ATOM 655 C C . LYS A 1 85 ? -28.357 5.473 -11.885 1.00 89.75 85 LYS A C 1
ATOM 657 O O . LYS A 1 85 ? -28.931 5.966 -10.915 1.00 89.75 85 LYS A O 1
ATOM 662 N N . LEU A 1 86 ? -28.993 4.711 -12.776 1.00 87.19 86 LEU A N 1
ATOM 663 C CA . LEU A 1 86 ? -30.399 4.351 -12.650 1.00 87.19 86 LEU A CA 1
ATOM 664 C C . LEU A 1 86 ? -30.581 3.189 -11.662 1.00 87.19 86 LEU A C 1
ATOM 666 O O . LEU A 1 86 ? -29.833 2.207 -11.705 1.00 87.19 86 LEU A O 1
ATOM 670 N N . PRO A 1 87 ? -31.600 3.253 -10.788 1.00 86.44 87 PRO A N 1
ATOM 671 C CA . PRO A 1 87 ? -31.891 2.167 -9.865 1.00 86.44 87 PRO A CA 1
ATOM 672 C C . PRO A 1 87 ? -32.246 0.893 -10.642 1.00 86.44 87 PRO A C 1
ATOM 674 O O . PRO A 1 87 ? -33.092 0.907 -11.532 1.00 86.44 87 PRO A O 1
ATOM 677 N N . GLY A 1 88 ? -31.594 -0.218 -10.297 1.00 86.25 88 GLY A N 1
ATOM 678 C CA . GLY A 1 88 ? -31.797 -1.512 -10.956 1.00 86.25 88 GLY A CA 1
ATOM 679 C C . GLY A 1 88 ? -30.870 -1.781 -12.144 1.00 86.25 88 GLY A C 1
ATOM 680 O O . GLY A 1 88 ? -30.843 -2.914 -12.627 1.00 86.25 88 GLY A O 1
ATOM 681 N N . ILE A 1 89 ? -30.059 -0.810 -12.577 1.00 87.81 89 ILE A N 1
ATOM 682 C CA . ILE A 1 89 ? -28.977 -1.048 -13.537 1.00 87.81 89 ILE A CA 1
ATOM 683 C C . ILE A 1 89 ? -27.702 -1.455 -12.786 1.00 87.81 89 ILE A C 1
ATOM 685 O O . ILE A 1 89 ? -27.323 -0.864 -11.782 1.00 87.81 89 ILE A O 1
ATOM 689 N N . THR A 1 90 ? -27.049 -2.508 -13.262 1.00 81.62 90 THR A N 1
ATOM 690 C CA . THR A 1 90 ? -25.858 -3.134 -12.682 1.00 81.62 90 THR A CA 1
ATOM 691 C C . THR A 1 90 ? -24.845 -3.439 -13.783 1.00 81.62 90 THR A C 1
ATOM 693 O O . THR A 1 90 ? -25.205 -3.541 -14.958 1.00 81.62 90 THR A O 1
ATOM 696 N N . ASP A 1 91 ? -23.585 -3.688 -13.415 1.00 79.88 91 ASP A N 1
ATOM 697 C CA . ASP A 1 91 ? -22.526 -4.071 -14.367 1.00 79.88 91 ASP A CA 1
ATOM 698 C C . ASP A 1 91 ? -22.838 -5.353 -15.163 1.00 79.88 91 ASP A C 1
ATOM 700 O O . ASP A 1 91 ? -22.242 -5.605 -16.211 1.00 79.88 91 ASP A O 1
ATOM 704 N N . LYS A 1 92 ? -23.803 -6.153 -14.695 1.00 80.12 92 LYS A N 1
ATOM 705 C CA . LYS A 1 92 ? -24.257 -7.373 -15.367 1.00 80.12 92 LYS A C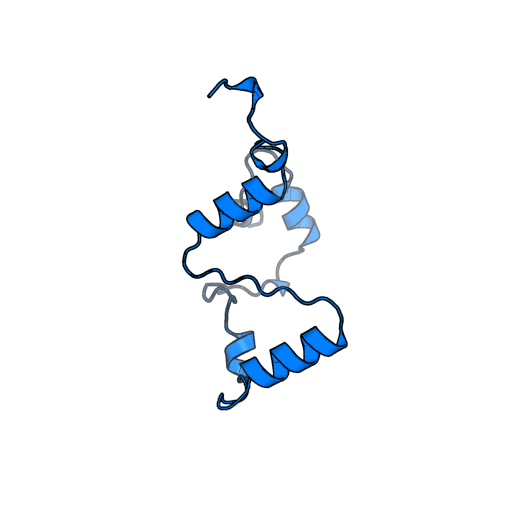A 1
ATOM 706 C C . LYS A 1 92 ? -25.345 -7.123 -16.410 1.00 80.12 92 LYS A C 1
ATOM 708 O O . LYS A 1 92 ? -25.444 -7.898 -17.353 1.00 80.12 92 LYS A O 1
ATOM 713 N N . ASN A 1 93 ? -26.166 -6.081 -16.251 1.00 82.44 93 ASN A N 1
ATOM 714 C CA . ASN A 1 93 ? -27.356 -5.877 -17.086 1.00 82.44 93 ASN A CA 1
ATOM 715 C C . ASN A 1 93 ? -27.286 -4.649 -18.004 1.00 82.44 93 ASN A C 1
ATOM 717 O O . ASN A 1 93 ? -27.999 -4.629 -19.002 1.00 82.44 93 ASN A O 1
ATOM 721 N N . TYR A 1 94 ? -26.413 -3.670 -17.736 1.00 82.50 94 TYR A N 1
ATOM 722 C CA . TYR A 1 94 ? -26.368 -2.432 -18.525 1.00 82.50 94 TYR A CA 1
ATOM 723 C C . TYR A 1 94 ? -26.111 -2.699 -20.018 1.00 82.50 94 TYR A C 1
ATOM 725 O O . TYR A 1 94 ? -26.678 -2.028 -20.874 1.00 82.50 94 TYR A O 1
ATOM 733 N N . ARG A 1 95 ? -25.329 -3.742 -20.337 1.00 78.44 95 ARG A N 1
ATOM 734 C CA . ARG A 1 95 ? -25.073 -4.191 -21.715 1.00 78.44 95 ARG A CA 1
ATOM 735 C C . ARG A 1 95 ? -26.327 -4.702 -22.424 1.00 78.44 95 ARG A C 1
ATOM 737 O O . ARG A 1 95 ? -26.493 -4.451 -23.607 1.00 78.44 95 ARG A O 1
ATOM 744 N N . SER A 1 96 ? -27.225 -5.379 -21.706 1.00 79.62 96 SER A N 1
ATOM 745 C CA . SER A 1 96 ? -28.500 -5.850 -22.264 1.00 79.62 96 SER A CA 1
ATOM 746 C C . SER A 1 96 ? -29.483 -4.710 -22.530 1.00 79.62 96 SER A C 1
ATOM 748 O O . SER A 1 96 ? -30.429 -4.910 -23.279 1.00 79.62 96 SER A O 1
ATOM 750 N N . VAL A 1 97 ? -29.291 -3.554 -21.887 1.00 79.56 97 VAL A N 1
ATOM 751 C CA . VAL A 1 97 ? -30.134 -2.359 -22.050 1.00 79.56 97 VAL A CA 1
ATOM 752 C C . VAL A 1 97 ? -29.602 -1.443 -23.157 1.00 79.56 97 VAL A C 1
ATOM 754 O O . VAL A 1 97 ? -30.368 -0.696 -23.752 1.00 79.56 97 VAL A O 1
ATOM 757 N N . LEU A 1 98 ? -28.296 -1.497 -23.435 1.00 77.50 98 LEU A N 1
ATOM 758 C CA . LEU A 1 98 ? -27.648 -0.729 -24.504 1.00 77.50 98 LEU A CA 1
ATOM 759 C C . LEU A 1 98 ? -27.861 -1.303 -25.912 1.00 77.50 98 LEU A C 1
ATOM 761 O O . LEU A 1 98 ? -27.588 -0.592 -26.877 1.00 77.50 98 LEU A O 1
ATOM 765 N N . LYS A 1 99 ? -28.273 -2.570 -26.022 1.00 62.72 99 LYS A N 1
ATOM 766 C CA . LYS A 1 99 ? -28.446 -3.284 -27.292 1.00 62.72 99 LYS A CA 1
ATOM 767 C C . LYS A 1 99 ? -29.825 -3.061 -27.905 1.00 62.72 99 LYS A C 1
ATOM 769 O O . LYS A 1 99 ? -30.807 -3.028 -27.134 1.00 62.72 99 LYS A O 1
#

pLDDT: mean 82.85, std 13.23, range [48.22, 97.44]

Organism: NCBI:txid1411642